Protein AF-A0A5C8KBA5-F1 (afdb_monomer_lite)

Foldseek 3Di:
DVVVVVCVCPPVVVVVVVVVVVVVVVVVVVVVVVVVVVVVVVVVVCCVPPNDDDPQADRVGHGPDD

Sequence (66 aa):
MIEKIIDIAFSGFWNFIGMTVLLNGFAYFVVNALLRMWTRLMRCIMVLRKGWPPAHLDADGDWKNS

Organism: NCBI:txid2603253

Radius of gyration: 23.79 Å; chains: 1; bounding box: 51×19×60 Å

Secondary structure (DSSP, 8-state):
-HHHHHHHHTSHHHHHHHHHHHHHHHHHHHHHHHHHHHHHHHHHHHHHHH-SS-TTB-SSSSB---

Structure (mmCIF, N/CA/C/O backbone):
data_AF-A0A5C8KBA5-F1
#
_entry.id   AF-A0A5C8KBA5-F1
#
loop_
_atom_site.group_PDB
_atom_site.id
_atom_site.type_symbol
_atom_site.label_atom_id
_atom_site.label_alt_id
_atom_site.label_comp_id
_atom_site.label_asym_id
_atom_site.label_entity_id
_atom_site.label_seq_id
_atom_site.pdbx_PDB_ins_code
_atom_site.Cartn_x
_atom_site.Cartn_y
_atom_site.Cartn_z
_atom_site.occupancy
_atom_site.B_iso_or_equiv
_atom_site.auth_seq_id
_atom_site.auth_comp_id
_atom_site.auth_asym_id
_atom_site.auth_atom_id
_atom_site.pdbx_PDB_model_num
ATOM 1 N N . MET A 1 1 ? -32.685 -0.876 29.699 1.00 67.88 1 MET A N 1
ATOM 2 C CA . MET A 1 1 ? -32.116 -1.858 28.740 1.00 67.88 1 MET A CA 1
ATOM 3 C C . MET A 1 1 ? -31.430 -1.151 27.578 1.00 67.88 1 MET A C 1
ATOM 5 O O . MET A 1 1 ? -30.268 -1.432 27.343 1.00 67.88 1 MET A O 1
ATOM 9 N N . ILE A 1 2 ? -32.098 -0.188 26.933 1.00 78.81 2 ILE A N 1
ATOM 10 C CA . ILE A 1 2 ? -31.522 0.660 25.872 1.00 78.81 2 ILE A CA 1
ATOM 11 C C . ILE A 1 2 ? -30.290 1.450 26.358 1.00 78.81 2 ILE A C 1
ATOM 13 O O . ILE A 1 2 ? -29.254 1.401 25.711 1.00 78.81 2 ILE A O 1
ATOM 17 N N . GLU A 1 3 ? -30.346 2.075 27.537 1.00 77.56 3 GLU A N 1
ATOM 18 C CA . GLU A 1 3 ? -29.208 2.834 28.101 1.00 77.56 3 GLU A CA 1
ATOM 19 C C . GLU A 1 3 ? -27.946 1.980 28.309 1.00 77.56 3 GLU A C 1
ATOM 21 O O . GLU A 1 3 ? -26.855 2.382 27.928 1.00 77.56 3 GLU A O 1
ATOM 26 N N . LYS A 1 4 ? -28.097 0.739 28.798 1.00 79.19 4 LYS A N 1
ATOM 27 C CA . LYS A 1 4 ? -26.968 -0.196 28.954 1.00 79.19 4 LYS A CA 1
ATOM 28 C C . LYS A 1 4 ? -26.340 -0.597 27.618 1.00 79.19 4 LYS A C 1
ATOM 30 O O . LYS A 1 4 ? -25.144 -0.847 27.557 1.00 79.19 4 LYS A O 1
ATOM 35 N N . ILE A 1 5 ? -27.144 -0.690 26.558 1.00 79.38 5 ILE A N 1
ATOM 36 C CA . ILE A 1 5 ? -26.647 -0.998 25.212 1.00 79.38 5 ILE A CA 1
ATOM 37 C C . ILE A 1 5 ? -25.823 0.179 24.681 1.00 79.38 5 ILE A C 1
ATOM 39 O O . ILE A 1 5 ? -24.770 -0.039 24.089 1.00 79.38 5 ILE A O 1
ATOM 43 N N . ILE A 1 6 ? -26.268 1.411 24.933 1.00 77.75 6 ILE A N 1
ATOM 44 C CA . ILE A 1 6 ? -25.573 2.634 24.516 1.00 77.75 6 ILE A CA 1
ATOM 45 C C . ILE A 1 6 ? -24.235 2.777 25.256 1.00 77.75 6 ILE A C 1
ATOM 47 O O . ILE A 1 6 ? -23.218 2.994 24.603 1.00 77.75 6 ILE A O 1
ATOM 51 N N . ASP A 1 7 ? -24.191 2.556 26.571 1.00 78.69 7 ASP A N 1
ATOM 52 C CA . ASP A 1 7 ? -22.939 2.6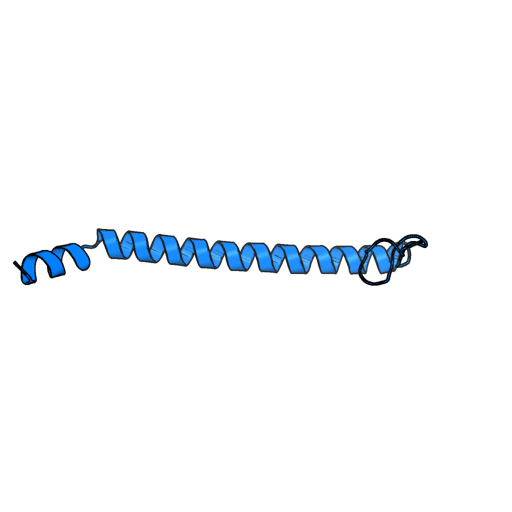05 27.347 1.00 78.69 7 ASP A CA 1
ATOM 53 C C . ASP A 1 7 ? -21.917 1.558 26.891 1.00 78.69 7 ASP A C 1
ATOM 55 O O . ASP A 1 7 ? -20.715 1.819 26.842 1.00 78.69 7 ASP A O 1
ATOM 59 N N . ILE A 1 8 ? -22.386 0.365 26.518 1.00 76.62 8 ILE A N 1
ATOM 60 C CA . ILE A 1 8 ? -21.520 -0.680 25.969 1.00 76.62 8 ILE A CA 1
ATOM 61 C C . ILE A 1 8 ? -21.036 -0.291 24.571 1.00 76.62 8 ILE A C 1
ATOM 63 O O . ILE A 1 8 ? -19.855 -0.477 24.283 1.00 76.62 8 ILE A O 1
ATOM 67 N N . ALA A 1 9 ? -21.906 0.262 23.721 1.00 68.81 9 ALA A N 1
ATOM 68 C CA . ALA A 1 9 ? -21.575 0.671 22.355 1.00 68.81 9 ALA A CA 1
ATOM 69 C C . ALA A 1 9 ? -20.582 1.844 22.307 1.00 68.81 9 ALA A C 1
ATOM 71 O O . ALA A 1 9 ? -19.698 1.858 21.456 1.00 68.81 9 ALA A O 1
ATOM 72 N N . PHE A 1 10 ? -20.679 2.786 23.248 1.00 70.69 10 PHE A N 1
ATOM 73 C CA . PHE A 1 10 ? -19.745 3.909 23.393 1.00 70.69 10 PHE A CA 1
ATOM 74 C C . PHE A 1 10 ? -18.628 3.651 24.409 1.00 70.69 10 PHE A C 1
ATOM 76 O O . PHE A 1 10 ? -17.854 4.556 24.727 1.00 70.69 10 PHE A O 1
ATOM 83 N N . SER A 1 11 ? -18.502 2.416 24.902 1.00 79.06 11 SER A N 1
ATOM 84 C CA . SER A 1 11 ? -17.385 2.047 25.765 1.00 79.06 11 SER A CA 1
ATOM 85 C C . SER A 1 11 ? -16.052 2.280 25.045 1.00 79.06 11 SER A C 1
ATOM 87 O O . SER A 1 11 ? -15.927 2.095 23.830 1.00 79.06 11 SER A O 1
ATOM 89 N N . GLY A 1 12 ? -15.022 2.673 25.800 1.00 77.25 12 GLY A N 1
ATOM 90 C CA . GLY A 1 12 ? -13.702 3.012 25.249 1.00 77.25 12 GLY A CA 1
ATOM 91 C C . GLY A 1 12 ? -13.061 1.903 24.402 1.00 77.25 12 GLY A C 1
ATOM 92 O O . GLY A 1 12 ? -12.210 2.185 23.561 1.00 77.25 12 GLY A O 1
ATOM 93 N N . PHE A 1 13 ? -13.517 0.658 24.562 1.00 83.75 13 PHE A N 1
ATOM 94 C CA . PHE A 1 13 ? -13.110 -0.484 23.752 1.00 83.75 13 PHE A CA 1
ATOM 95 C C . PHE A 1 13 ? -13.473 -0.337 22.263 1.00 83.75 13 PHE A C 1
ATOM 97 O O . PHE A 1 13 ? -12.634 -0.604 21.404 1.00 83.75 13 PHE A O 1
ATOM 104 N N . TRP A 1 14 ? -14.675 0.142 21.926 1.00 85.69 14 TRP A N 1
ATOM 105 C CA . TRP A 1 14 ? -15.082 0.307 20.523 1.00 85.69 14 TRP A CA 1
ATOM 106 C C . TRP A 1 14 ? -14.394 1.485 19.848 1.00 85.69 14 TRP A C 1
ATOM 108 O O . TRP A 1 14 ? -14.044 1.391 18.674 1.00 85.69 14 TRP A O 1
ATOM 118 N N . ASN A 1 15 ? -14.116 2.553 20.599 1.00 86.25 15 ASN A N 1
ATOM 119 C CA . ASN A 1 15 ? -13.291 3.658 20.112 1.00 86.25 15 ASN A CA 1
ATOM 120 C C . ASN A 1 15 ? -11.865 3.185 19.797 1.00 86.25 15 ASN A C 1
ATOM 122 O O . ASN A 1 15 ? -11.308 3.551 18.761 1.00 86.25 15 ASN A O 1
ATOM 126 N N . PHE A 1 16 ? -11.295 2.319 20.642 1.00 88.25 16 PHE A N 1
ATOM 127 C CA . PHE A 1 16 ? -10.000 1.692 20.383 1.00 88.25 16 PHE A CA 1
ATOM 128 C C . PHE A 1 16 ? -10.032 0.825 19.117 1.00 88.25 16 PHE A C 1
ATOM 130 O O . PHE A 1 16 ? -9.199 1.012 18.229 1.00 88.25 16 PHE A O 1
ATOM 137 N N . ILE A 1 17 ? -11.016 -0.072 18.979 1.00 91.25 17 ILE A N 1
ATOM 138 C CA . ILE A 1 17 ? -11.170 -0.903 17.773 1.00 91.25 17 ILE A CA 1
ATOM 139 C C . ILE A 1 17 ? -11.329 -0.028 16.527 1.00 91.25 17 ILE A C 1
ATOM 141 O O . ILE A 1 17 ? -10.606 -0.224 15.550 1.00 91.25 17 ILE A O 1
ATOM 145 N N . GLY A 1 18 ? -12.226 0.959 16.566 1.00 90.56 18 GLY A N 1
ATOM 146 C CA . GLY A 1 18 ? -12.481 1.868 15.451 1.00 90.56 18 GLY A CA 1
ATOM 147 C C . GLY A 1 18 ? -11.215 2.595 15.002 1.00 90.56 18 GLY A C 1
ATOM 148 O O . GLY A 1 18 ? -10.887 2.584 13.816 1.00 90.56 18 GLY A O 1
ATOM 149 N N . MET A 1 19 ? -10.441 3.141 15.944 1.00 91.44 19 MET A N 1
ATOM 150 C CA . MET A 1 19 ? -9.174 3.807 15.634 1.00 91.44 19 MET A CA 1
ATOM 151 C C . MET A 1 19 ? -8.142 2.842 15.037 1.00 91.44 19 MET A C 1
ATOM 153 O O . MET A 1 19 ? -7.443 3.184 14.084 1.00 91.44 19 MET A O 1
ATOM 157 N N . THR A 1 20 ? -8.073 1.613 15.548 1.00 93.38 20 THR A N 1
ATOM 158 C CA . THR A 1 20 ? -7.139 0.590 15.056 1.00 93.38 20 THR A CA 1
ATOM 159 C C . THR A 1 20 ? -7.467 0.168 13.620 1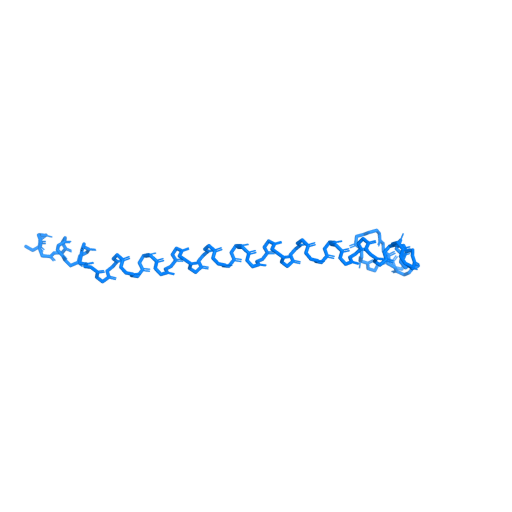.00 93.38 20 THR A C 1
ATOM 161 O O . THR A 1 20 ? -6.562 -0.025 12.806 1.00 93.38 20 THR A O 1
ATOM 164 N N . VAL A 1 21 ? -8.755 0.066 13.274 1.00 95.56 21 VAL A N 1
ATOM 165 C CA . VAL A 1 21 ? -9.212 -0.219 11.904 1.00 95.56 21 VAL A CA 1
ATOM 166 C C . VAL A 1 21 ? -8.870 0.937 10.964 1.00 95.56 21 VAL A C 1
ATOM 168 O O . VAL A 1 21 ? -8.326 0.701 9.885 1.00 95.56 21 VAL A O 1
ATOM 171 N N . LEU A 1 22 ? -9.122 2.181 11.380 1.00 95.69 22 LEU A N 1
ATOM 172 C CA . LEU A 1 22 ? -8.806 3.367 10.579 1.00 95.69 22 LEU A CA 1
ATOM 173 C C . LEU A 1 22 ? -7.303 3.497 10.311 1.00 95.69 22 LEU A C 1
ATOM 175 O O . LEU A 1 22 ? -6.904 3.722 9.168 1.00 95.69 22 LEU A O 1
ATOM 179 N N . LEU A 1 23 ? -6.465 3.298 11.331 1.00 95.94 23 LEU A N 1
ATOM 180 C CA . LEU A 1 23 ? -5.008 3.336 11.187 1.00 95.94 23 LEU A CA 1
ATOM 181 C C . LEU A 1 23 ? -4.492 2.239 10.254 1.00 95.94 23 LEU A C 1
ATOM 183 O O . LEU A 1 23 ? -3.644 2.517 9.407 1.00 95.94 23 LEU A O 1
ATOM 187 N N . ASN A 1 24 ? -5.023 1.017 10.354 1.00 95.62 24 ASN A N 1
ATOM 188 C CA . ASN A 1 24 ? -4.658 -0.063 9.436 1.00 95.62 24 ASN A CA 1
ATOM 189 C C . ASN A 1 24 ? -5.086 0.236 7.995 1.00 95.62 24 ASN A C 1
ATOM 191 O O . ASN A 1 24 ? -4.296 0.039 7.073 1.00 95.62 24 ASN A O 1
ATOM 195 N N . GLY A 1 25 ? -6.302 0.748 7.789 1.00 95.62 25 GLY A N 1
ATOM 196 C CA . GLY A 1 25 ? -6.779 1.151 6.465 1.00 95.62 25 GLY A CA 1
ATOM 197 C C . GLY A 1 25 ? -5.912 2.253 5.852 1.00 95.62 25 GLY A C 1
ATOM 198 O O . GLY A 1 25 ? -5.520 2.166 4.687 1.00 95.62 25 GLY A O 1
ATOM 199 N N . PHE A 1 26 ? -5.540 3.252 6.655 1.00 96.00 26 PHE A N 1
ATOM 200 C CA . PHE A 1 26 ? -4.635 4.318 6.238 1.00 96.00 26 PHE A CA 1
ATOM 201 C C . PHE A 1 26 ? -3.240 3.785 5.890 1.00 96.00 26 PHE A C 1
ATOM 203 O O . PHE A 1 26 ? -2.719 4.082 4.816 1.00 96.00 26 PHE A O 1
ATOM 210 N N . ALA A 1 27 ? -2.654 2.946 6.748 1.00 96.12 27 ALA A N 1
ATOM 211 C CA . ALA A 1 27 ? -1.355 2.328 6.496 1.00 96.12 27 ALA A CA 1
ATOM 212 C C . ALA A 1 27 ? -1.370 1.482 5.214 1.00 96.12 27 ALA A C 1
ATOM 214 O O . ALA A 1 27 ? -0.471 1.607 4.383 1.00 96.12 27 ALA A O 1
ATOM 215 N N . TYR A 1 28 ? -2.421 0.684 5.003 1.00 95.75 28 TYR A N 1
ATOM 216 C CA . TYR A 1 28 ? -2.608 -0.090 3.778 1.00 95.75 28 TYR A CA 1
ATOM 217 C C . TYR A 1 28 ? -2.647 0.813 2.542 1.00 95.75 28 TYR A C 1
ATOM 219 O O . TYR A 1 28 ? -1.961 0.537 1.555 1.00 95.75 28 TYR A O 1
ATOM 227 N N . PHE A 1 29 ? -3.407 1.909 2.584 1.00 95.69 29 PHE A N 1
ATOM 228 C CA . PHE A 1 29 ? -3.490 2.855 1.474 1.00 95.69 29 PHE A CA 1
ATOM 229 C C . PHE A 1 29 ? -2.128 3.484 1.154 1.00 95.69 29 PHE A C 1
ATOM 231 O O . PHE A 1 29 ? -1.702 3.478 -0.003 1.00 95.69 29 PHE A O 1
ATOM 238 N N . VAL A 1 30 ? -1.415 3.965 2.177 1.00 96.81 30 VAL A N 1
ATOM 239 C CA . VAL A 1 30 ? -0.095 4.593 2.027 1.00 96.81 30 VAL A CA 1
ATOM 240 C C . VAL A 1 30 ? 0.924 3.610 1.453 1.00 96.81 30 VAL A C 1
ATOM 242 O O . VAL A 1 30 ? 1.600 3.934 0.478 1.00 96.81 30 VAL A O 1
ATOM 245 N N . VAL A 1 31 ? 1.012 2.392 1.995 1.00 96.25 31 VAL A N 1
ATOM 246 C CA . VAL A 1 31 ? 1.960 1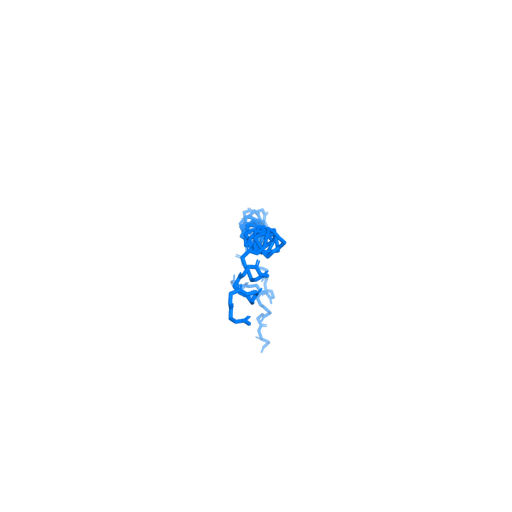.375 1.512 1.00 96.25 31 VAL A CA 1
ATOM 247 C C . VAL A 1 31 ? 1.667 1.001 0.059 1.00 96.25 31 VAL A C 1
ATOM 249 O O . VAL A 1 31 ? 2.583 0.971 -0.761 1.00 96.25 31 VAL A O 1
ATOM 252 N N . ASN A 1 32 ? 0.400 0.786 -0.305 1.00 95.44 32 ASN A N 1
ATOM 253 C CA . ASN A 1 32 ? 0.037 0.485 -1.692 1.00 95.44 32 ASN A CA 1
ATOM 254 C C . ASN A 1 32 ? 0.347 1.642 -2.646 1.00 95.44 32 ASN A C 1
ATOM 256 O O . ASN A 1 32 ? 0.818 1.405 -3.760 1.00 95.44 32 ASN A O 1
ATOM 260 N N . ALA A 1 33 ? 0.113 2.887 -2.228 1.00 94.94 33 ALA A N 1
ATOM 261 C CA . ALA A 1 33 ? 0.467 4.059 -3.020 1.00 94.94 33 ALA A CA 1
ATOM 262 C C . ALA A 1 33 ? 1.984 4.133 -3.254 1.00 94.94 33 ALA A C 1
ATOM 264 O O . ALA A 1 33 ? 2.417 4.278 -4.399 1.00 94.94 33 ALA A O 1
ATOM 265 N N . LEU A 1 34 ? 2.790 3.938 -2.205 1.00 96.19 34 LEU A N 1
ATOM 266 C CA . LEU A 1 34 ? 4.251 3.919 -2.299 1.00 96.19 34 LEU A CA 1
ATOM 267 C C . LEU A 1 34 ? 4.754 2.802 -3.221 1.00 96.19 34 LEU A C 1
ATOM 269 O O . LEU A 1 34 ? 5.587 3.061 -4.087 1.00 96.19 34 LEU A O 1
ATOM 273 N N . LEU A 1 35 ? 4.214 1.585 -3.110 1.00 95.12 35 LEU A N 1
ATOM 274 C CA . LEU A 1 35 ? 4.582 0.466 -3.986 1.00 95.12 35 LEU A CA 1
ATOM 275 C C . LEU A 1 35 ? 4.222 0.738 -5.456 1.00 95.12 35 LEU A C 1
ATOM 277 O O . LEU A 1 35 ? 5.010 0.449 -6.361 1.00 95.12 35 LEU A O 1
ATOM 281 N N . ARG A 1 36 ? 3.061 1.346 -5.721 1.00 92.62 36 ARG A N 1
ATOM 282 C CA . ARG A 1 36 ? 2.655 1.752 -7.079 1.00 92.62 36 ARG A CA 1
ATOM 283 C C . ARG 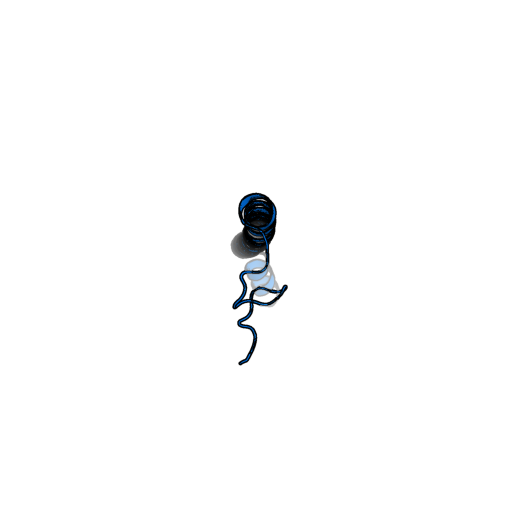A 1 36 ? 3.549 2.856 -7.644 1.00 92.62 36 ARG A C 1
ATOM 285 O O . ARG A 1 36 ? 3.897 2.818 -8.821 1.00 92.62 36 ARG A O 1
ATOM 292 N N . MET A 1 37 ? 3.948 3.827 -6.827 1.00 93.81 37 MET A N 1
ATOM 293 C CA . MET A 1 37 ? 4.906 4.855 -7.242 1.00 93.81 37 MET A CA 1
ATOM 294 C C . MET A 1 37 ? 6.283 4.249 -7.522 1.00 93.81 37 MET A C 1
ATOM 296 O O . MET A 1 37 ? 6.887 4.554 -8.549 1.00 93.81 37 MET A O 1
ATOM 300 N N . TRP A 1 38 ? 6.751 3.349 -6.657 1.00 92.50 38 TRP A N 1
ATOM 301 C CA . TRP A 1 38 ? 8.040 2.679 -6.800 1.00 92.50 38 TRP A CA 1
ATOM 302 C C . TRP A 1 38 ? 8.122 1.835 -8.072 1.00 92.50 38 TRP A C 1
ATOM 304 O O . TRP A 1 38 ? 9.076 1.947 -8.836 1.00 92.50 38 TRP A O 1
ATOM 314 N N . THR A 1 39 ? 7.100 1.028 -8.353 1.00 89.19 39 THR A N 1
ATOM 315 C CA . THR A 1 39 ? 7.044 0.210 -9.576 1.00 89.19 39 THR A CA 1
ATOM 316 C C . THR A 1 39 ? 7.059 1.066 -10.843 1.00 89.19 39 THR A C 1
ATOM 318 O O . THR A 1 39 ? 7.782 0.745 -11.788 1.00 89.19 39 THR A O 1
ATOM 321 N N . ARG A 1 40 ? 6.344 2.200 -10.854 1.00 87.88 40 ARG A N 1
ATOM 322 C CA . ARG A 1 40 ? 6.405 3.178 -11.954 1.00 87.88 40 ARG A CA 1
ATOM 323 C C . ARG A 1 40 ? 7.790 3.805 -12.095 1.00 87.88 40 ARG A C 1
ATOM 325 O O . ARG A 1 40 ? 8.304 3.869 -13.207 1.00 87.88 40 ARG A O 1
ATOM 332 N N . LEU A 1 41 ? 8.415 4.213 -10.990 1.00 91.00 41 LEU A N 1
ATOM 333 C CA . LEU A 1 41 ? 9.770 4.770 -10.996 1.00 91.00 41 LEU A CA 1
ATOM 334 C C . LEU A 1 41 ? 10.776 3.769 -11.576 1.00 91.00 41 LEU A C 1
ATOM 336 O O . LEU A 1 41 ? 11.550 4.111 -12.467 1.00 91.00 41 LEU A O 1
ATOM 340 N N . MET A 1 42 ? 10.736 2.519 -11.114 1.00 86.12 42 MET A N 1
ATOM 341 C CA . MET A 1 42 ? 11.617 1.464 -11.611 1.00 86.12 42 MET A CA 1
ATOM 342 C C . MET A 1 42 ? 11.381 1.184 -13.095 1.00 86.12 42 MET A C 1
ATOM 344 O O . MET A 1 42 ? 12.349 0.994 -13.830 1.00 86.12 42 MET A O 1
ATOM 348 N N . ARG A 1 43 ? 10.127 1.235 -13.569 1.00 82.94 43 ARG A N 1
ATOM 349 C CA . ARG A 1 43 ? 9.813 1.162 -15.004 1.00 82.94 43 ARG A CA 1
ATOM 350 C C . ARG A 1 43 ? 10.489 2.302 -15.770 1.00 82.94 43 ARG A C 1
ATOM 352 O O . ARG A 1 43 ? 11.200 2.018 -16.728 1.00 82.94 43 ARG A O 1
ATOM 359 N N . CYS A 1 44 ? 10.368 3.551 -15.317 1.00 85.56 44 CYS A N 1
ATOM 360 C CA . CYS A 1 44 ? 11.043 4.699 -15.938 1.00 85.56 44 CYS A CA 1
ATOM 361 C C . CYS A 1 44 ? 12.571 4.531 -15.980 1.00 85.56 44 CYS A C 1
ATOM 363 O O . CYS A 1 44 ? 13.194 4.777 -17.011 1.00 85.56 44 CYS A O 1
ATOM 365 N N . ILE A 1 45 ? 13.182 4.065 -14.887 1.00 86.94 45 ILE A N 1
ATOM 366 C CA . ILE A 1 45 ? 14.629 3.808 -14.827 1.00 86.94 45 ILE A CA 1
ATOM 367 C C . ILE A 1 45 ? 15.030 2.703 -15.816 1.00 86.94 45 ILE A C 1
ATOM 369 O O . ILE A 1 45 ? 16.048 2.830 -16.498 1.00 86.94 45 ILE A O 1
ATOM 373 N N . MET A 1 46 ? 14.248 1.626 -15.928 1.00 83.25 46 MET A N 1
ATOM 374 C CA . MET A 1 46 ? 14.506 0.559 -16.900 1.00 83.25 46 MET A CA 1
ATOM 375 C C . MET A 1 46 ? 14.407 1.061 -18.343 1.00 83.25 46 MET A C 1
ATOM 377 O O . MET A 1 46 ? 15.291 0.739 -19.135 1.00 83.25 46 MET A O 1
ATOM 381 N N . VAL A 1 47 ? 13.407 1.893 -18.658 1.00 83.56 47 VAL A N 1
ATOM 382 C CA . VAL A 1 47 ? 13.258 2.539 -19.975 1.00 83.56 47 VAL A CA 1
ATOM 383 C C . VAL A 1 47 ? 14.502 3.358 -20.315 1.00 83.56 47 VAL A C 1
ATOM 385 O O . VAL A 1 47 ? 15.073 3.182 -21.386 1.00 83.56 47 VAL A O 1
ATOM 388 N N . LEU A 1 48 ? 14.965 4.203 -19.388 1.00 83.50 48 LEU A N 1
ATOM 389 C CA . LEU A 1 48 ? 16.147 5.046 -19.593 1.00 83.50 48 LEU A CA 1
ATOM 390 C C . LEU A 1 48 ? 17.42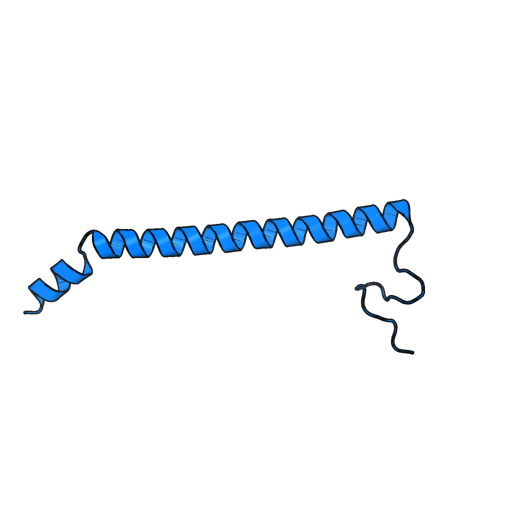7 4.231 -19.813 1.00 83.50 48 LEU A C 1
ATOM 392 O O . LEU A 1 48 ? 18.281 4.630 -20.598 1.00 83.50 48 LEU A O 1
ATOM 396 N N . ARG A 1 49 ? 17.585 3.102 -19.110 1.00 84.00 49 ARG A N 1
ATOM 397 C CA . ARG A 1 49 ? 18.825 2.310 -19.147 1.00 84.00 49 ARG A CA 1
ATOM 398 C C . ARG A 1 49 ? 18.885 1.286 -20.275 1.00 84.00 49 ARG A C 1
ATOM 400 O O . ARG A 1 49 ? 19.980 0.989 -20.738 1.00 84.00 49 ARG A O 1
ATOM 407 N N . LYS A 1 50 ? 17.757 0.675 -20.639 1.00 81.69 50 LYS A N 1
ATOM 408 C CA . LYS A 1 50 ? 17.710 -0.480 -21.554 1.00 81.69 50 LYS A CA 1
ATOM 409 C C . LYS A 1 50 ? 16.794 -0.270 -22.761 1.00 81.69 50 LYS A C 1
ATOM 411 O O . LYS A 1 50 ? 16.766 -1.132 -23.634 1.00 81.69 50 LYS A O 1
ATOM 416 N N . GLY A 1 51 ? 16.069 0.847 -22.817 1.00 73.19 51 GLY A N 1
ATOM 417 C CA . GLY A 1 51 ? 14.950 1.023 -23.736 1.00 73.19 51 GLY A CA 1
ATOM 418 C C . GLY A 1 51 ? 13.723 0.231 -23.277 1.00 73.19 51 GLY A C 1
ATOM 419 O O . GLY A 1 51 ? 13.826 -0.812 -22.631 1.00 73.19 51 GLY A O 1
ATOM 420 N N . TRP A 1 52 ? 12.538 0.748 -23.585 1.00 68.12 52 TRP A N 1
ATOM 421 C CA . TRP A 1 52 ? 11.259 0.082 -23.344 1.00 68.12 52 TRP A CA 1
ATOM 4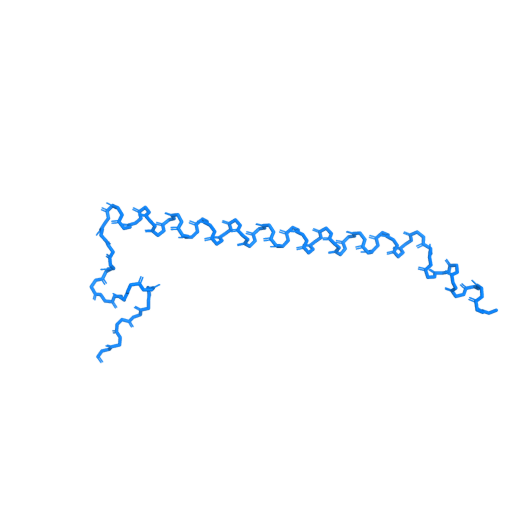22 C C . TRP A 1 52 ? 10.335 0.315 -24.542 1.00 68.12 52 TRP A C 1
ATOM 424 O O . TRP A 1 52 ? 10.376 1.410 -25.108 1.00 68.12 52 TRP A O 1
ATOM 434 N N . PRO A 1 53 ? 9.471 -0.649 -24.894 1.00 70.56 53 PRO A N 1
ATOM 435 C CA . PRO A 1 53 ? 9.363 -1.985 -24.309 1.00 70.56 53 PRO A CA 1
ATOM 436 C C . PRO A 1 53 ? 10.353 -2.997 -24.920 1.00 70.56 53 PRO A C 1
ATOM 438 O O . PRO A 1 53 ? 10.779 -2.833 -26.067 1.00 70.56 53 PRO A O 1
ATOM 441 N N . PRO A 1 54 ? 10.728 -4.062 -24.182 1.00 73.31 54 PRO A N 1
ATOM 442 C CA . PRO A 1 54 ? 11.393 -5.231 -24.753 1.00 73.31 54 PRO A CA 1
ATOM 443 C C . PRO A 1 54 ? 10.622 -5.759 -25.965 1.00 73.31 54 PRO A C 1
ATOM 445 O O . PRO A 1 54 ? 9.399 -5.680 -26.003 1.00 73.31 54 PRO A O 1
ATOM 448 N N . ALA A 1 55 ? 11.316 -6.332 -26.953 1.00 77.06 55 ALA A N 1
ATOM 449 C CA . ALA A 1 55 ? 10.690 -6.711 -28.225 1.00 77.06 55 ALA A CA 1
ATOM 450 C C . ALA A 1 55 ? 9.443 -7.608 -28.069 1.00 77.06 55 ALA A C 1
ATOM 452 O O . ALA A 1 55 ? 8.504 -7.461 -28.847 1.00 77.06 55 ALA A O 1
ATOM 453 N N . HIS A 1 56 ? 9.419 -8.467 -27.044 1.00 78.56 56 HIS A N 1
ATOM 454 C CA . HIS A 1 56 ? 8.340 -9.413 -26.741 1.00 78.56 56 HIS A CA 1
ATOM 455 C C . HIS A 1 56 ? 7.211 -8.846 -25.858 1.00 78.56 56 HIS A C 1
ATOM 457 O O . HIS A 1 56 ? 6.199 -9.520 -25.681 1.00 78.56 56 HIS A O 1
ATOM 463 N N . LEU A 1 57 ? 7.364 -7.632 -25.315 1.00 74.00 57 LEU A N 1
ATOM 464 C CA . LEU A 1 57 ? 6.356 -6.965 -24.486 1.00 74.00 57 LEU A CA 1
ATOM 465 C C . LEU A 1 57 ? 5.793 -5.729 -25.198 1.00 74.00 57 LEU A C 1
ATOM 467 O O . LEU A 1 57 ? 6.466 -5.105 -26.028 1.00 74.00 57 LEU A O 1
ATOM 471 N N . ASP A 1 58 ? 4.547 -5.386 -24.900 1.00 74.75 58 ASP A N 1
ATOM 472 C CA . ASP A 1 58 ? 3.911 -4.145 -25.322 1.00 74.75 58 ASP A CA 1
ATOM 473 C C . ASP A 1 58 ? 4.261 -2.977 -24.381 1.00 74.75 58 ASP A C 1
ATOM 475 O O . ASP A 1 58 ? 5.056 -3.110 -23.446 1.00 74.75 58 ASP A O 1
ATOM 479 N N . ALA A 1 59 ? 3.725 -1.788 -24.671 1.00 69.12 59 ALA A N 1
ATOM 480 C CA . ALA A 1 59 ? 4.018 -0.588 -23.889 1.00 69.12 59 ALA A CA 1
ATOM 481 C C . ALA A 1 59 ? 3.554 -0.700 -22.423 1.00 69.12 59 ALA A C 1
ATOM 483 O O . ALA A 1 59 ? 4.178 -0.093 -21.543 1.00 69.12 59 ALA A O 1
ATOM 484 N N . ASP A 1 60 ? 2.525 -1.507 -22.160 1.00 72.00 60 ASP A N 1
ATOM 485 C CA . ASP A 1 60 ? 1.939 -1.722 -20.838 1.00 72.00 60 ASP A CA 1
ATOM 486 C C . ASP A 1 60 ? 2.718 -2.765 -20.018 1.00 72.00 60 ASP A C 1
ATOM 488 O O . ASP A 1 60 ? 2.740 -2.699 -18.777 1.00 72.00 60 ASP A O 1
ATOM 492 N N . GLY A 1 61 ? 3.498 -3.602 -20.705 1.00 67.62 61 GLY A N 1
ATOM 493 C CA . GLY A 1 61 ? 4.322 -4.670 -20.150 1.00 67.62 61 GLY A CA 1
ATOM 494 C C . GLY A 1 61 ? 3.683 -6.048 -20.271 1.00 67.62 61 GLY A C 1
ATOM 495 O O . GLY A 1 61 ? 4.197 -6.985 -19.660 1.00 67.62 61 GLY A O 1
ATOM 496 N N . ASP A 1 62 ? 2.606 -6.166 -21.041 1.00 76.69 62 ASP A N 1
ATOM 497 C CA . ASP A 1 62 ? 1.969 -7.427 -21.382 1.00 76.69 62 ASP A CA 1
ATOM 498 C C . ASP A 1 62 ? 2.711 -8.080 -22.551 1.00 76.69 62 ASP A C 1
ATOM 500 O O . ASP A 1 62 ? 3.411 -7.425 -23.329 1.00 76.69 62 ASP A O 1
ATOM 504 N N . TRP A 1 63 ? 2.604 -9.403 -22.669 1.00 78.81 63 TRP A N 1
ATOM 505 C CA . TRP A 1 63 ? 3.157 -10.098 -23.826 1.00 78.81 63 TRP A CA 1
ATOM 506 C C . TRP A 1 63 ? 2.457 -9.602 -25.085 1.00 78.81 63 TRP A C 1
ATOM 508 O O . TRP A 1 63 ? 1.228 -9.598 -25.154 1.00 78.81 63 TRP A O 1
ATOM 518 N N . LYS A 1 64 ? 3.237 -9.216 -26.101 1.00 74.12 64 LYS A N 1
ATOM 519 C CA . LYS A 1 64 ? 2.679 -9.000 -27.437 1.00 74.12 64 LYS A CA 1
ATOM 520 C C . LYS A 1 64 ? 2.116 -10.340 -27.886 1.00 74.12 64 LYS A C 1
ATOM 522 O O . LYS A 1 64 ? 2.888 -11.259 -28.157 1.00 74.12 64 LYS A O 1
ATOM 527 N N . ASN A 1 65 ? 0.791 -10.464 -27.873 1.00 69.19 65 ASN A N 1
ATOM 528 C CA . ASN A 1 65 ? 0.109 -11.642 -28.392 1.00 69.19 65 ASN A CA 1
ATOM 529 C C . ASN A 1 65 ? 0.683 -11.963 -29.779 1.00 69.19 65 ASN A C 1
ATOM 531 O O . ASN A 1 65 ? 0.841 -11.059 -30.602 1.00 69.19 65 ASN A O 1
ATOM 535 N N . SER A 1 66 ? 1.078 -13.227 -29.945 1.00 59.41 66 SER A N 1
ATOM 536 C CA . SER A 1 66 ? 1.725 -13.785 -31.139 1.00 59.41 66 SER A CA 1
ATOM 537 C C . SER A 1 66 ? 0.915 -13.540 -32.402 1.00 59.41 66 SER A C 1
ATOM 539 O O . SER A 1 66 ? -0.324 -13.701 -32.323 1.00 59.41 66 SER A O 1
#

pLDDT: mean 83.64, std 9.72, range [59.41, 96.81]